Protein AF-A0A2D7C6B5-F1 (afdb_monomer_lite)

Radius of gyration: 11.62 Å; chains: 1; bounding box: 22×24×33 Å

Secondary structure (DSSP, 8-state):
-HHHHHHHHHHHHT--SSHHHHHHHHHHHHHHTTTS-HHHHHHHHHHHTS-HHHHHHHHTTSSPPPTTS-HHHHTT-

pLDDT: mean 91.21, std 4.97, range [58.62, 95.31]

Foldseek 3Di:
DLPVLLVLQQVLLCDAPDPVSNVVSNVVSVVPSVPDDPVLSVLSNVLSVDHPVVLVCCVVVVDPDDPVHDPVSNVVD

Sequence (77 aa):
MTEILKKEIMFRGSRRGIKELDMIMGKFIDHNINTLQEEELTALRDILLETDLDLLAFFQNEKPLPSHLNANLFHKI

Structure (mmCIF, N/CA/C/O backbone):
data_AF-A0A2D7C6B5-F1
#
_entry.id   AF-A0A2D7C6B5-F1
#
loop_
_atom_site.group_PDB
_atom_site.id
_atom_site.type_symbol
_atom_site.label_atom_id
_atom_site.label_alt_id
_atom_site.label_comp_id
_atom_site.label_asym_id
_atom_site.label_entity_id
_atom_site.label_seq_id
_atom_site.pdbx_PDB_ins_code
_atom_site.Cartn_x
_atom_site.Cartn_y
_atom_site.Cartn_z
_atom_site.occupancy
_atom_site.B_iso_or_equiv
_atom_site.auth_seq_id
_atom_site.auth_comp_id
_atom_site.auth_asym_id
_atom_site.auth_atom_id
_atom_site.pdbx_PDB_model_num
ATOM 1 N N . MET A 1 1 ? -4.923 -3.742 17.253 1.00 58.62 1 MET A N 1
ATOM 2 C CA . MET A 1 1 ? -3.842 -3.741 16.243 1.00 58.62 1 MET A CA 1
ATOM 3 C C . MET A 1 1 ? -4.288 -3.077 14.936 1.00 58.62 1 MET A C 1
ATOM 5 O O . MET A 1 1 ? -3.560 -2.260 14.389 1.00 58.62 1 MET A O 1
ATOM 9 N N . THR A 1 2 ? -5.513 -3.353 14.488 1.00 74.06 2 THR A N 1
ATOM 10 C CA . THR A 1 2 ? -6.056 -3.055 13.151 1.00 74.06 2 THR A CA 1
ATOM 11 C C . THR A 1 2 ? -6.175 -1.566 12.789 1.00 74.06 2 THR A C 1
ATOM 13 O O . THR A 1 2 ? -5.894 -1.184 11.660 1.00 74.06 2 THR A O 1
ATOM 16 N N . GLU A 1 3 ? -6.528 -0.689 13.734 1.00 84.81 3 GLU A N 1
ATOM 17 C CA . GLU A 1 3 ? -6.762 0.738 13.433 1.00 84.81 3 GLU A CA 1
ATOM 18 C C . GLU A 1 3 ? -5.483 1.527 13.096 1.00 84.81 3 GLU A C 1
ATOM 20 O O . GLU A 1 3 ? -5.518 2.461 12.296 1.00 84.81 3 GLU A O 1
ATOM 25 N N . ILE A 1 4 ? -4.337 1.146 13.671 1.00 90.88 4 ILE A N 1
ATOM 26 C CA . ILE A 1 4 ? -3.037 1.755 13.335 1.00 90.88 4 ILE A CA 1
ATOM 27 C C . ILE A 1 4 ? -2.634 1.349 11.915 1.00 90.88 4 ILE A C 1
ATOM 29 O O . ILE A 1 4 ? -2.242 2.200 11.119 1.00 90.88 4 ILE A O 1
ATOM 33 N N . LEU A 1 5 ? -2.809 0.067 11.587 1.00 92.19 5 LEU A N 1
ATOM 34 C CA . LEU A 1 5 ? -2.518 -0.483 10.267 1.00 92.19 5 LEU A CA 1
ATOM 35 C C . LEU A 1 5 ? -3.351 0.201 9.173 1.00 92.19 5 LEU A C 1
ATOM 37 O O . LEU A 1 5 ? -2.802 0.629 8.162 1.00 92.19 5 LEU A O 1
ATOM 41 N N . LYS A 1 6 ? -4.657 0.396 9.400 1.00 92.75 6 LYS A N 1
ATOM 42 C CA . LYS A 1 6 ? -5.522 1.112 8.448 1.00 92.75 6 LYS A CA 1
ATOM 43 C C . LYS A 1 6 ? -5.058 2.544 8.195 1.00 92.75 6 LYS A C 1
ATOM 45 O O . LYS A 1 6 ? -5.046 2.995 7.054 1.00 92.75 6 LYS A O 1
ATOM 50 N N . LYS A 1 7 ? -4.649 3.263 9.245 1.00 92.19 7 LYS A N 1
ATOM 51 C CA . LYS A 1 7 ? -4.111 4.626 9.110 1.00 92.19 7 LYS A CA 1
ATOM 52 C C . LYS A 1 7 ? -2.820 4.653 8.300 1.00 92.19 7 LYS A C 1
ATOM 54 O O . LYS A 1 7 ? -2.659 5.542 7.468 1.00 92.19 7 LYS A O 1
ATOM 59 N N . GLU A 1 8 ? -1.929 3.687 8.514 1.00 92.25 8 GLU A N 1
ATOM 60 C CA . GLU A 1 8 ? -0.706 3.559 7.719 1.00 92.25 8 GLU A CA 1
ATOM 61 C C . GLU A 1 8 ? -1.021 3.298 6.239 1.00 92.25 8 GLU A C 1
ATOM 63 O O . GLU A 1 8 ? -0.475 3.976 5.368 1.00 92.25 8 GLU A O 1
ATOM 68 N N . ILE A 1 9 ? -1.947 2.376 5.958 1.00 94.56 9 ILE A N 1
ATOM 69 C CA . ILE A 1 9 ? -2.411 2.049 4.602 1.00 94.56 9 ILE A CA 1
ATOM 70 C C . ILE A 1 9 ? -2.988 3.286 3.911 1.00 94.56 9 ILE A C 1
ATOM 72 O O . ILE A 1 9 ? -2.553 3.628 2.815 1.00 94.56 9 ILE A O 1
ATOM 76 N N . MET A 1 10 ? -3.912 4.003 4.561 1.00 92.38 10 MET A N 1
ATOM 77 C CA . MET A 1 10 ? -4.501 5.225 3.999 1.00 92.38 10 MET A CA 1
ATOM 78 C C . MET A 1 10 ? -3.438 6.292 3.717 1.00 92.38 10 MET A C 1
ATOM 80 O O . MET A 1 10 ? -3.452 6.926 2.662 1.00 92.38 10 MET A O 1
ATOM 84 N N . PHE A 1 11 ? -2.487 6.474 4.636 1.00 90.88 11 PHE A N 1
ATOM 85 C CA . PHE A 1 11 ? -1.415 7.450 4.470 1.00 90.88 11 PHE A CA 1
ATOM 86 C C . PHE A 1 11 ? -0.493 7.113 3.291 1.00 90.88 11 PHE A C 1
ATOM 88 O O . PHE A 1 11 ? -0.183 7.996 2.492 1.00 90.88 11 PHE A O 1
ATOM 95 N N . ARG A 1 12 ? -0.067 5.850 3.165 1.00 89.38 12 ARG A N 1
ATOM 96 C CA . ARG A 1 12 ? 0.817 5.396 2.079 1.00 89.38 12 ARG A CA 1
ATOM 97 C C . ARG A 1 12 ? 0.103 5.337 0.731 1.00 89.38 12 ARG A C 1
ATOM 99 O O . ARG A 1 12 ? 0.701 5.668 -0.285 1.00 89.38 12 ARG A O 1
ATOM 106 N N . GLY A 1 13 ? -1.171 4.951 0.726 1.00 88.12 13 GLY A N 1
ATOM 107 C CA . GLY A 1 13 ? -1.991 4.866 -0.480 1.00 88.12 13 GLY A CA 1
ATOM 108 C C . GLY A 1 13 ? -2.284 6.211 -1.143 1.00 88.12 13 GLY A C 1
ATOM 109 O O . GLY A 1 13 ? -2.495 6.227 -2.346 1.00 88.12 13 GLY A O 1
ATOM 110 N N . SER A 1 14 ? -2.249 7.306 -0.373 1.00 84.00 14 SER A N 1
ATOM 111 C CA . SER A 1 14 ? -2.592 8.668 -0.829 1.00 84.00 14 SER A CA 1
ATOM 112 C C . SER A 1 14 ? -1.372 9.560 -1.121 1.00 84.00 14 SER A C 1
ATOM 114 O O . SER A 1 14 ? -1.499 10.780 -1.236 1.00 84.00 14 SER A O 1
ATOM 116 N N . ARG A 1 15 ? -0.152 9.005 -1.078 1.00 83.94 15 ARG A N 1
ATOM 117 C CA . ARG A 1 15 ? 1.110 9.758 -1.222 1.00 83.94 15 ARG A CA 1
ATOM 118 C C . ARG A 1 15 ? 2.045 9.122 -2.243 1.00 83.94 15 ARG A C 1
ATOM 120 O O . ARG A 1 15 ? 3.246 9.007 -1.996 1.00 83.94 15 ARG A O 1
ATOM 127 N N . ARG A 1 16 ? 1.497 8.703 -3.382 1.00 83.94 16 ARG A N 1
ATOM 128 C CA . ARG A 1 16 ? 2.297 8.154 -4.483 1.00 83.94 16 ARG A CA 1
ATOM 129 C C . ARG A 1 16 ? 2.740 9.248 -5.450 1.00 83.94 16 ARG A C 1
ATOM 131 O O . ARG A 1 16 ? 2.034 10.228 -5.670 1.00 83.94 16 ARG A O 1
ATOM 138 N N . GLY A 1 17 ? 3.930 9.087 -6.023 1.00 85.38 17 GLY A N 1
ATOM 139 C CA . GLY A 1 17 ? 4.513 10.005 -7.003 1.00 85.38 17 GLY A CA 1
ATOM 140 C C . GLY A 1 17 ? 3.897 9.890 -8.401 1.00 85.38 17 GLY A C 1
ATOM 1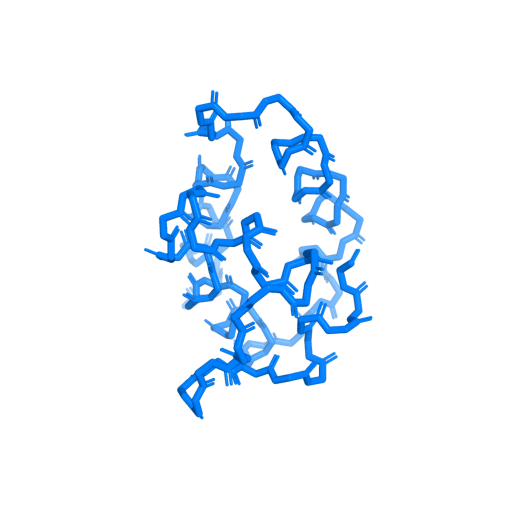41 O O . GLY A 1 17 ? 4.107 10.772 -9.231 1.00 85.38 17 GLY A O 1
ATOM 142 N N . ILE A 1 18 ? 3.120 8.831 -8.656 1.00 89.19 18 ILE A N 1
ATOM 143 C CA . ILE A 1 18 ? 2.411 8.580 -9.917 1.00 89.19 18 ILE A CA 1
ATOM 144 C C . ILE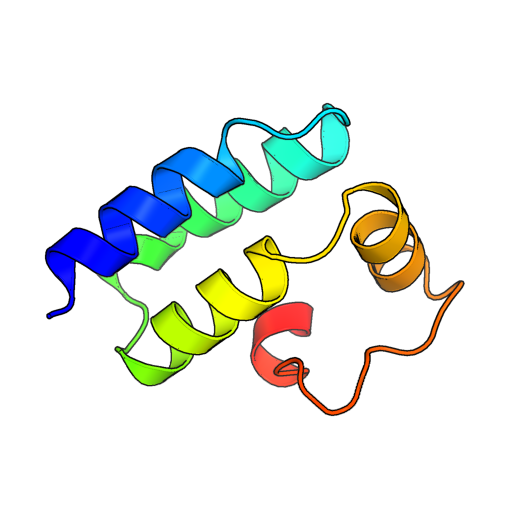 A 1 18 ? 0.907 8.707 -9.674 1.00 89.19 18 ILE A C 1
ATOM 146 O O . ILE A 1 18 ? 0.333 7.969 -8.872 1.00 89.19 18 ILE A O 1
ATOM 150 N N . LYS A 1 19 ? 0.259 9.628 -10.395 1.00 87.88 19 LYS A N 1
ATOM 151 C CA . LYS A 1 19 ? -1.156 9.976 -10.200 1.00 87.88 19 LYS A CA 1
ATOM 152 C C . LYS A 1 19 ? -2.098 8.806 -10.496 1.00 87.88 19 LYS A C 1
ATOM 154 O O . LYS A 1 19 ? -3.114 8.648 -9.826 1.00 87.88 19 LYS A O 1
ATOM 159 N N . GLU A 1 20 ? -1.772 7.990 -11.491 1.00 88.50 20 GLU A N 1
ATOM 160 C CA . GLU A 1 20 ? -2.529 6.795 -11.854 1.00 88.50 20 GLU A CA 1
ATOM 161 C C . GLU A 1 20 ? -2.536 5.783 -10.704 1.00 88.50 20 GLU A C 1
ATOM 163 O O . GLU A 1 20 ? -3.60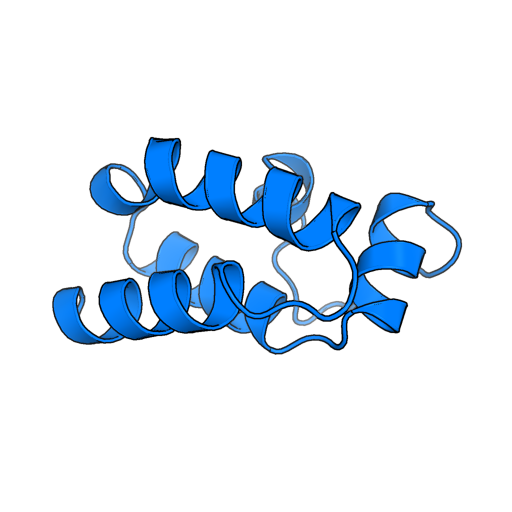2 5.301 -10.322 1.00 88.50 20 GLU A O 1
ATOM 168 N N . LEU A 1 21 ? -1.368 5.513 -10.110 1.00 90.81 21 LEU A N 1
ATOM 169 C CA . LEU A 1 21 ? -1.249 4.598 -8.975 1.00 90.81 21 LEU A CA 1
ATOM 170 C C . LEU A 1 21 ? -1.943 5.145 -7.733 1.00 90.81 21 LEU A C 1
ATOM 172 O O . LEU A 1 21 ? -2.616 4.387 -7.043 1.00 90.81 21 LEU A O 1
ATOM 176 N N . ASP A 1 22 ? -1.814 6.444 -7.468 1.00 89.94 22 ASP A N 1
ATOM 177 C CA . ASP A 1 22 ? -2.521 7.111 -6.373 1.00 89.94 22 ASP A CA 1
ATOM 178 C C . ASP A 1 22 ? -4.043 6.949 -6.515 1.00 89.94 22 ASP A C 1
ATOM 180 O O . ASP A 1 22 ? -4.724 6.543 -5.576 1.00 89.94 22 ASP A O 1
ATOM 184 N N . MET A 1 23 ? -4.584 7.152 -7.722 1.00 90.88 23 MET A N 1
ATOM 185 C CA . MET A 1 23 ? -6.017 7.001 -7.969 1.00 90.88 23 MET A CA 1
ATOM 186 C C . MET A 1 23 ? -6.493 5.547 -7.837 1.00 90.88 23 MET A C 1
ATOM 188 O O . MET A 1 23 ? -7.561 5.315 -7.269 1.00 90.88 23 MET A O 1
ATOM 192 N N . ILE A 1 24 ? -5.744 4.580 -8.376 1.00 91.00 24 ILE A N 1
ATOM 193 C CA . ILE A 1 24 ? -6.092 3.150 -8.304 1.00 91.00 24 ILE A CA 1
ATOM 194 C C . ILE A 1 24 ? -6.051 2.681 -6.847 1.00 91.00 24 ILE A C 1
ATOM 196 O O . ILE A 1 24 ? -7.050 2.184 -6.324 1.00 91.00 24 ILE A O 1
ATOM 200 N N . MET A 1 25 ? -4.925 2.916 -6.170 1.00 92.94 25 MET A N 1
ATOM 201 C CA . MET A 1 25 ? -4.711 2.498 -4.785 1.00 92.94 25 MET A CA 1
ATOM 202 C C . MET A 1 25 ? -5.672 3.204 -3.837 1.00 92.94 25 MET A C 1
ATOM 204 O O . MET A 1 25 ? -6.307 2.550 -3.014 1.00 92.94 25 MET A O 1
ATOM 208 N N . GLY A 1 26 ? -5.828 4.521 -3.975 1.00 92.44 26 GLY A N 1
ATOM 209 C CA . GLY A 1 26 ? -6.729 5.317 -3.149 1.00 92.44 26 GLY A CA 1
ATOM 210 C C . GLY A 1 26 ? -8.175 4.839 -3.251 1.00 92.44 26 GLY A C 1
ATOM 211 O O . GLY A 1 26 ? -8.815 4.615 -2.225 1.00 92.44 26 GLY A O 1
ATOM 212 N N . LYS A 1 27 ? -8.676 4.589 -4.471 1.00 92.50 27 LYS A N 1
ATOM 213 C CA . LYS A 1 27 ? -10.024 4.030 -4.663 1.00 92.50 27 LYS A CA 1
ATOM 214 C C . LYS A 1 27 ? -10.148 2.642 -4.049 1.00 92.50 27 LYS A C 1
ATOM 216 O O . LYS A 1 27 ? -11.112 2.402 -3.329 1.00 92.50 27 LYS A O 1
ATOM 221 N N . PHE A 1 28 ? -9.205 1.739 -4.307 1.00 94.50 28 PHE A N 1
ATOM 222 C CA . PHE A 1 28 ? -9.269 0.386 -3.756 1.00 94.50 28 PHE A CA 1
ATOM 223 C C . PHE A 1 28 ? -9.294 0.399 -2.222 1.00 94.50 28 PHE A C 1
ATOM 225 O O . PHE A 1 28 ? -10.132 -0.271 -1.615 1.00 94.50 28 PHE A O 1
ATOM 232 N N . ILE A 1 29 ? -8.420 1.198 -1.603 1.00 94.75 29 ILE A N 1
ATOM 233 C CA . ILE A 1 29 ? -8.341 1.360 -0.149 1.00 94.75 29 ILE A CA 1
ATOM 234 C C . ILE A 1 29 ? -9.662 1.900 0.390 1.00 94.75 29 ILE A C 1
ATOM 236 O O . ILE A 1 29 ? -10.242 1.270 1.264 1.00 94.75 29 ILE A O 1
ATOM 240 N N . ASP A 1 30 ? -10.178 3.005 -0.146 1.00 93.62 30 ASP A N 1
ATOM 241 C CA . ASP A 1 30 ? -11.409 3.630 0.356 1.00 93.62 30 ASP A CA 1
ATOM 242 C C . ASP A 1 30 ? -12.608 2.660 0.351 1.00 93.62 30 ASP A C 1
ATOM 244 O O . ASP A 1 30 ? -13.363 2.582 1.321 1.00 93.62 30 ASP A O 1
ATOM 248 N N . HIS A 1 31 ? -12.722 1.827 -0.690 1.00 94.50 31 HIS A N 1
ATOM 249 C CA . HIS A 1 31 ? -13.810 0.851 -0.811 1.00 94.50 31 HIS A CA 1
ATOM 250 C C . HIS A 1 31 ? -13.636 -0.388 0.080 1.00 94.50 31 HIS A C 1
ATOM 252 O O . HIS A 1 31 ? -14.635 -0.967 0.504 1.00 94.50 31 HIS A O 1
ATOM 258 N N . ASN A 1 32 ? -12.398 -0.817 0.358 1.00 93.88 32 ASN A N 1
ATOM 259 C CA . ASN A 1 32 ? -12.134 -2.125 0.972 1.00 93.88 32 ASN A CA 1
ATOM 260 C C . ASN A 1 32 ? -11.540 -2.051 2.392 1.00 93.88 32 ASN A C 1
ATOM 262 O O . ASN A 1 32 ? -11.577 -3.035 3.125 1.00 93.88 32 ASN A O 1
ATOM 266 N N . ILE A 1 33 ? -11.032 -0.903 2.851 1.00 92.69 33 ILE A N 1
ATOM 267 C CA . ILE A 1 33 ? -10.307 -0.778 4.134 1.00 92.69 33 ILE A CA 1
ATOM 268 C C . ILE A 1 33 ? -11.116 -1.232 5.361 1.00 92.69 33 ILE A C 1
ATOM 270 O O . ILE A 1 33 ? -10.545 -1.645 6.372 1.00 92.69 33 ILE A O 1
ATOM 274 N N . ASN A 1 34 ? -12.447 -1.171 5.279 1.00 91.94 34 ASN A N 1
ATOM 275 C CA . ASN A 1 34 ? -13.357 -1.582 6.348 1.00 91.94 34 ASN A CA 1
ATOM 276 C C . ASN A 1 34 ? -13.852 -3.032 6.221 1.00 91.94 34 ASN A C 1
ATOM 278 O O . ASN A 1 34 ? -14.438 -3.545 7.172 1.00 91.94 34 ASN A O 1
ATOM 282 N N . THR A 1 35 ? -13.635 -3.681 5.075 1.00 92.00 35 THR A N 1
ATOM 283 C CA . THR A 1 35 ? -14.119 -5.039 4.775 1.00 92.00 35 THR A CA 1
ATOM 284 C C . THR A 1 35 ? -13.002 -6.079 4.738 1.00 92.00 35 THR A C 1
ATOM 286 O O . THR A 1 35 ? -13.275 -7.263 4.936 1.00 92.00 35 THR A O 1
ATOM 289 N N . LEU A 1 36 ? -11.758 -5.654 4.497 1.00 91.75 36 LEU A N 1
ATOM 290 C CA . LEU A 1 36 ? -10.585 -6.528 4.497 1.00 91.75 36 LEU A CA 1
ATOM 291 C C . LEU A 1 36 ? -10.305 -7.091 5.895 1.00 91.75 36 LEU A C 1
ATOM 293 O O . LEU A 1 36 ? -10.390 -6.382 6.903 1.00 91.75 36 LEU A O 1
ATOM 297 N N . GLN A 1 37 ? -9.930 -8.368 5.933 1.00 92.88 37 GLN A N 1
ATOM 298 C CA . GLN A 1 37 ? -9.471 -9.034 7.155 1.00 92.88 37 GLN A CA 1
ATOM 299 C C . GLN A 1 37 ? -8.049 -8.584 7.531 1.00 92.88 37 GLN A C 1
ATOM 301 O O . GLN A 1 37 ? -7.346 -7.966 6.730 1.00 92.88 37 GLN A O 1
ATOM 306 N N . GLU A 1 38 ? -7.596 -8.886 8.748 1.00 91.25 38 GLU A N 1
ATOM 307 C CA . GLU A 1 38 ? -6.284 -8.443 9.246 1.00 91.25 38 GLU A CA 1
ATOM 308 C C . GLU A 1 38 ? -5.115 -8.957 8.386 1.00 91.25 38 GLU A C 1
ATOM 3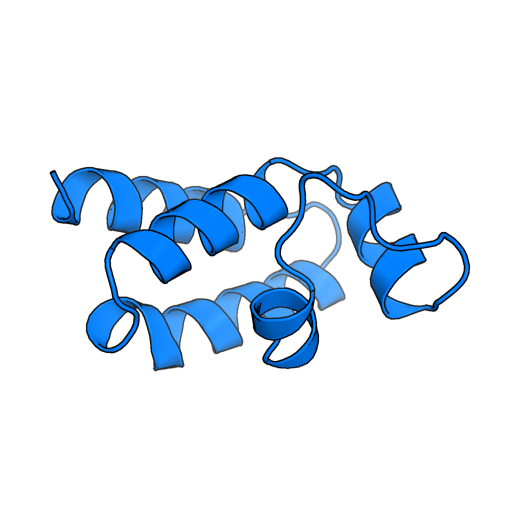10 O O . GLU A 1 38 ? -4.151 -8.226 8.141 1.00 91.25 38 GLU A O 1
ATOM 315 N N . GLU A 1 39 ? -5.229 -10.167 7.844 1.00 92.00 39 GLU A N 1
ATOM 316 C CA . GLU A 1 39 ? -4.249 -10.762 6.934 1.00 92.00 39 GLU A CA 1
ATOM 317 C C . GLU A 1 39 ? -4.206 -10.023 5.592 1.00 92.00 39 GLU A C 1
ATOM 319 O O . GLU A 1 39 ? -3.131 -9.770 5.047 1.00 92.00 39 GLU A O 1
ATOM 324 N N . GLU A 1 40 ? -5.370 -9.627 5.070 1.00 93.50 40 GLU A N 1
ATOM 325 C CA . GLU A 1 40 ? -5.465 -8.862 3.826 1.00 93.50 40 GLU A CA 1
ATOM 326 C C . GLU A 1 40 ? -4.984 -7.420 4.012 1.00 93.50 40 GLU A C 1
ATOM 328 O O . GLU A 1 40 ? -4.314 -6.883 3.136 1.00 93.50 40 GLU A O 1
ATOM 333 N N . LEU A 1 41 ? -5.256 -6.798 5.161 1.00 94.38 41 LEU A N 1
ATOM 334 C CA . LEU A 1 41 ? -4.701 -5.488 5.507 1.00 94.38 41 LEU A CA 1
ATOM 335 C C . LEU A 1 41 ? -3.174 -5.545 5.609 1.00 94.38 41 LEU A C 1
ATOM 337 O O . LEU A 1 41 ? -2.485 -4.646 5.132 1.00 94.38 41 LEU A O 1
ATOM 341 N N . THR A 1 42 ? -2.637 -6.613 6.198 1.00 94.62 42 THR A N 1
ATOM 342 C CA . THR A 1 42 ? -1.188 -6.831 6.279 1.00 94.62 42 THR A CA 1
ATOM 343 C C . THR A 1 42 ? -0.585 -6.976 4.884 1.00 94.62 42 THR A C 1
ATOM 345 O O . THR A 1 42 ? 0.373 -6.281 4.555 1.00 94.62 42 THR A O 1
ATOM 348 N N . ALA A 1 43 ? -1.203 -7.787 4.025 1.00 94.69 43 ALA A N 1
ATOM 349 C CA . ALA A 1 43 ? -0.776 -7.939 2.640 1.00 94.69 43 ALA A CA 1
ATOM 350 C C . ALA A 1 43 ? -0.894 -6.631 1.834 1.00 94.69 43 ALA A C 1
ATOM 352 O O . ALA A 1 43 ? -0.019 -6.328 1.025 1.00 94.69 43 ALA A O 1
ATOM 353 N N . LEU A 1 44 ? -1.938 -5.829 2.070 1.00 95.31 44 LEU A N 1
ATOM 354 C CA . LEU A 1 44 ? -2.112 -4.528 1.426 1.00 95.31 44 LEU A CA 1
ATOM 355 C C . LEU A 1 44 ? -1.001 -3.570 1.841 1.00 95.31 44 LEU A C 1
ATOM 357 O O . LEU A 1 44 ? -0.428 -2.892 0.995 1.00 95.31 44 LEU A O 1
ATOM 361 N N . ARG A 1 45 ? -0.656 -3.538 3.132 1.00 94.69 45 ARG A N 1
ATOM 362 C CA . ARG A 1 45 ? 0.492 -2.772 3.619 1.00 94.69 45 ARG A CA 1
ATOM 363 C C . ARG A 1 45 ? 1.772 -3.208 2.911 1.00 94.69 45 ARG A C 1
ATOM 365 O O . ARG A 1 45 ? 2.510 -2.335 2.475 1.00 94.69 45 ARG A O 1
ATOM 372 N N . ASP A 1 46 ? 2.015 -4.508 2.773 1.00 94.94 46 ASP A N 1
ATOM 373 C CA . ASP A 1 46 ? 3.236 -5.020 2.143 1.00 94.94 46 ASP A CA 1
ATOM 374 C C . ASP A 1 46 ? 3.317 -4.631 0.657 1.00 94.94 46 ASP A C 1
ATOM 376 O O . ASP A 1 46 ? 4.359 -4.161 0.211 1.00 94.94 46 ASP A O 1
ATOM 380 N N . ILE A 1 47 ? 2.199 -4.681 -0.080 1.00 94.50 47 ILE A N 1
ATOM 381 C CA . ILE A 1 47 ? 2.106 -4.119 -1.441 1.00 94.50 47 ILE A CA 1
ATOM 382 C C . ILE A 1 47 ? 2.407 -2.615 -1.421 1.00 94.50 47 ILE A C 1
ATOM 384 O O . ILE A 1 47 ? 3.119 -2.102 -2.280 1.00 94.50 47 ILE A O 1
ATOM 388 N N . LEU A 1 48 ? 1.890 -1.882 -0.430 1.00 93.31 48 LEU A N 1
ATOM 389 C CA . LEU A 1 48 ? 2.099 -0.441 -0.344 1.00 93.31 48 LEU A CA 1
ATOM 390 C C . LEU A 1 48 ? 3.533 -0.029 0.037 1.00 93.31 48 LEU A C 1
ATOM 392 O O . LEU A 1 48 ? 3.860 1.151 -0.111 1.00 93.31 48 LEU A O 1
ATOM 396 N N . LEU A 1 49 ? 4.369 -0.958 0.513 1.00 93.44 49 LEU A N 1
ATOM 397 C CA . LEU A 1 49 ? 5.794 -0.727 0.777 1.00 93.44 49 LEU A CA 1
ATOM 398 C C . LEU A 1 49 ? 6.646 -0.745 -0.499 1.00 93.44 49 LEU A C 1
ATOM 400 O O . LEU A 1 49 ? 7.755 -0.210 -0.479 1.00 93.44 49 LEU A O 1
ATOM 404 N N . GLU A 1 50 ? 6.135 -1.316 -1.58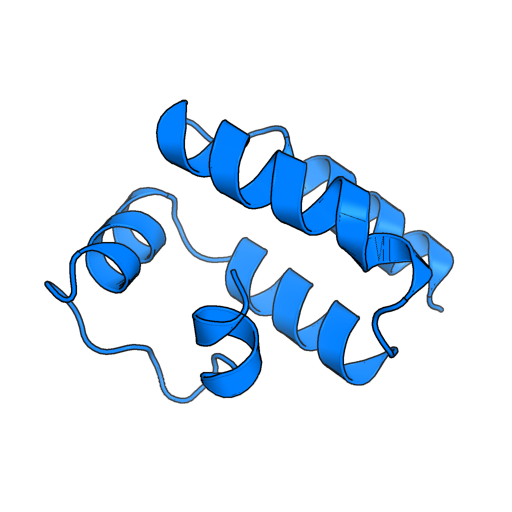9 1.00 93.94 50 GLU A N 1
ATOM 405 C CA . GLU A 1 50 ? 6.812 -1.321 -2.883 1.00 93.94 50 GLU A CA 1
ATOM 406 C C . GLU A 1 50 ? 6.886 0.085 -3.494 1.00 93.94 50 GLU A C 1
ATOM 408 O O . GLU A 1 50 ? 6.030 0.955 -3.266 1.00 93.94 50 GLU A O 1
ATOM 413 N N . THR A 1 51 ? 7.929 0.307 -4.297 1.00 92.06 51 THR A N 1
ATOM 414 C CA . THR A 1 51 ? 8.131 1.587 -4.980 1.00 92.06 51 THR A CA 1
ATOM 415 C C . THR A 1 51 ? 7.072 1.803 -6.057 1.00 92.06 51 THR A C 1
ATOM 417 O O . THR A 1 51 ? 6.529 0.854 -6.621 1.00 92.06 51 THR A O 1
ATOM 420 N N . ASP A 1 52 ? 6.791 3.065 -6.387 1.00 91.56 52 ASP A N 1
ATOM 421 C CA . ASP A 1 52 ? 5.838 3.384 -7.455 1.00 91.56 52 ASP A CA 1
ATOM 422 C C . ASP A 1 52 ? 6.262 2.777 -8.802 1.00 91.56 52 ASP A C 1
ATOM 424 O O . ASP A 1 52 ? 5.417 2.316 -9.562 1.00 91.56 52 ASP A O 1
ATOM 428 N N . LEU A 1 53 ? 7.569 2.727 -9.081 1.00 91.75 53 LEU A N 1
ATOM 429 C CA . LEU A 1 53 ? 8.096 2.131 -10.308 1.00 91.75 53 LEU A CA 1
ATOM 430 C C . LEU A 1 53 ? 7.872 0.614 -10.345 1.00 91.75 53 LEU A C 1
ATOM 432 O O . LEU A 1 53 ? 7.446 0.087 -11.369 1.00 91.75 53 LEU A O 1
ATOM 436 N N . ASP A 1 54 ? 8.132 -0.078 -9.234 1.00 93.56 54 ASP A N 1
ATOM 437 C CA . ASP A 1 54 ? 7.917 -1.524 -9.139 1.00 93.56 54 ASP A CA 1
ATOM 438 C C . ASP A 1 54 ? 6.435 -1.875 -9.257 1.00 93.56 54 ASP A C 1
ATOM 440 O O . ASP A 1 54 ? 6.074 -2.742 -10.048 1.00 93.56 54 ASP A O 1
ATOM 444 N N . LEU A 1 55 ? 5.566 -1.159 -8.537 1.00 92.88 55 LEU A N 1
ATOM 445 C CA . LEU A 1 55 ? 4.121 -1.358 -8.631 1.00 92.88 55 LEU A CA 1
ATOM 446 C C . LEU A 1 55 ? 3.624 -1.166 -10.056 1.00 92.88 55 LEU A C 1
ATOM 448 O O . LEU A 1 55 ? 2.881 -2.006 -10.559 1.00 92.88 55 LEU A O 1
ATOM 452 N N . LEU A 1 56 ? 4.062 -0.095 -10.721 1.00 92.31 56 LEU A N 1
ATOM 453 C CA . LEU A 1 56 ? 3.715 0.154 -12.113 1.00 92.31 56 LEU A CA 1
ATOM 454 C C . LEU A 1 56 ? 4.157 -1.009 -13.017 1.00 92.31 56 LEU A C 1
ATOM 456 O O . LEU A 1 56 ? 3.352 -1.495 -13.809 1.00 92.31 56 LEU A O 1
ATOM 460 N N . ALA A 1 57 ? 5.392 -1.493 -12.859 1.00 94.00 57 ALA A N 1
ATOM 461 C CA . ALA A 1 57 ? 5.916 -2.621 -13.628 1.00 94.00 57 ALA A CA 1
ATOM 462 C C . ALA A 1 57 ? 5.133 -3.923 -13.373 1.00 94.00 57 ALA A C 1
ATOM 464 O O . ALA A 1 57 ? 4.925 -4.706 -14.300 1.00 94.00 57 ALA A O 1
ATOM 465 N N . PHE A 1 58 ? 4.655 -4.151 -12.144 1.00 93.44 58 PHE A N 1
ATOM 466 C CA . PHE A 1 58 ? 3.793 -5.293 -11.822 1.00 93.44 58 PHE A CA 1
ATOM 467 C C . PHE A 1 58 ? 2.421 -5.171 -12.496 1.00 93.44 58 PHE A C 1
ATOM 469 O O . PHE A 1 58 ? 1.969 -6.124 -13.126 1.00 93.44 58 PHE A O 1
ATOM 476 N N . PHE A 1 59 ? 1.779 -3.997 -12.440 1.00 90.31 59 PHE A N 1
ATOM 477 C CA . PHE A 1 59 ? 0.492 -3.764 -13.115 1.00 90.31 59 PHE A CA 1
ATOM 478 C C . PHE A 1 59 ? 0.587 -3.896 -14.637 1.00 90.31 59 PHE A C 1
ATOM 480 O O . PHE A 1 59 ? -0.351 -4.365 -15.280 1.00 90.31 59 PHE A O 1
ATOM 487 N N . GLN A 1 60 ? 1.720 -3.507 -15.222 1.00 92.38 60 GLN A N 1
ATOM 488 C CA . GLN A 1 60 ? 1.969 -3.629 -16.658 1.00 92.38 60 GLN A CA 1
ATOM 489 C C . GLN A 1 60 ? 2.440 -5.031 -17.076 1.00 92.38 60 GLN A C 1
ATOM 491 O O . GLN A 1 60 ? 2.603 -5.284 -18.267 1.00 92.38 60 GLN A O 1
ATOM 496 N N . ASN A 1 61 ? 2.613 -5.960 -16.128 1.00 90.81 61 ASN A N 1
ATOM 497 C CA . ASN A 1 61 ? 3.201 -7.287 -16.348 1.00 90.81 61 ASN A CA 1
ATOM 498 C C . ASN A 1 61 ? 4.626 -7.247 -16.937 1.00 90.81 61 ASN A C 1
ATOM 500 O O . ASN A 1 61 ? 5.083 -8.219 -17.535 1.00 90.81 61 ASN A O 1
ATOM 504 N N . GLU A 1 62 ? 5.347 -6.140 -16.756 1.00 94.56 62 GLU A N 1
ATOM 505 C CA . GLU A 1 62 ? 6.747 -5.996 -17.175 1.00 94.56 62 GLU A CA 1
ATOM 506 C C . GLU A 1 62 ? 7.705 -6.710 -16.214 1.00 94.56 62 GLU A C 1
ATOM 508 O O . GLU A 1 62 ? 8.799 -7.126 -16.600 1.00 94.56 62 GLU A O 1
ATOM 513 N N . LYS A 1 63 ? 7.288 -6.883 -14.955 1.00 92.94 63 LYS A N 1
ATOM 514 C CA . LYS A 1 63 ? 8.035 -7.596 -13.916 1.00 92.94 63 LYS A CA 1
ATOM 515 C C . LYS A 1 63 ? 7.121 -8.613 -13.222 1.00 92.94 63 LYS A C 1
ATOM 517 O O . LYS A 1 63 ? 5.964 -8.291 -12.953 1.00 92.94 63 LYS A O 1
ATOM 522 N N . PRO A 1 64 ? 7.609 -9.828 -12.907 1.00 93.06 64 PRO A N 1
ATOM 523 C CA . PRO A 1 64 ? 6.818 -10.793 -12.156 1.00 93.06 64 PRO A CA 1
ATOM 524 C C . PRO A 1 64 ? 6.544 -10.283 -10.741 1.00 93.06 64 PRO A C 1
ATOM 526 O O . PRO A 1 64 ? 7.410 -9.659 -10.121 1.00 93.06 64 PRO A O 1
ATOM 529 N N . LEU A 1 65 ? 5.360 -10.609 -10.221 1.00 93.31 65 LEU A N 1
ATOM 530 C CA . LEU A 1 65 ? 5.015 -10.307 -8.840 1.00 93.31 65 LEU A CA 1
ATOM 531 C C . LEU A 1 65 ? 5.948 -11.091 -7.889 1.00 93.31 65 LEU A C 1
ATOM 533 O O . LEU A 1 65 ? 6.041 -12.318 -8.005 1.00 93.31 65 LEU A O 1
ATOM 537 N N . PRO A 1 66 ? 6.650 -10.419 -6.962 1.00 93.12 66 PRO A N 1
ATOM 538 C CA . PRO A 1 66 ? 7.515 -11.072 -5.990 1.00 93.12 66 PRO A CA 1
ATOM 539 C C . PRO A 1 66 ? 6.767 -12.065 -5.095 1.00 93.12 66 PRO A C 1
ATOM 541 O O . PRO A 1 66 ? 5.619 -11.841 -4.720 1.00 93.12 66 PRO A O 1
ATOM 544 N N . SER A 1 67 ? 7.450 -13.130 -4.670 1.00 91.56 67 SER A N 1
ATOM 545 C CA . SER A 1 67 ? 6.862 -14.194 -3.841 1.00 91.56 67 SER A CA 1
ATOM 546 C C . SER A 1 67 ? 6.420 -13.746 -2.446 1.00 91.56 67 SER A C 1
ATOM 548 O O . SER A 1 67 ? 5.644 -14.448 -1.804 1.00 91.56 67 SER A O 1
ATOM 550 N N . HIS A 1 68 ? 6.938 -12.620 -1.944 1.00 90.62 68 HIS A N 1
ATOM 551 C CA . HIS A 1 68 ? 6.528 -12.057 -0.654 1.00 90.62 68 HIS A CA 1
ATOM 552 C C . HIS A 1 68 ? 5.231 -11.247 -0.737 1.00 90.62 68 HIS A C 1
ATOM 554 O O . HIS A 1 68 ? 4.653 -10.944 0.303 1.00 90.62 68 HIS A O 1
ATOM 560 N N . LEU A 1 69 ? 4.762 -10.907 -1.943 1.00 93.50 69 LEU A N 1
ATOM 561 C CA . LEU A 1 69 ? 3.501 -10.201 -2.137 1.00 93.50 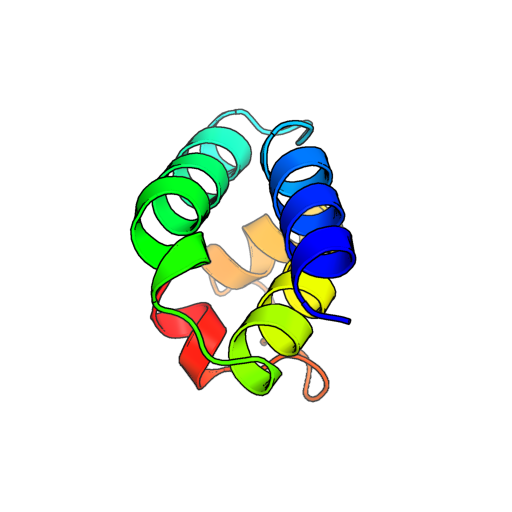69 LEU A CA 1
ATOM 562 C C . LEU A 1 69 ? 2.351 -11.184 -2.341 1.00 93.50 69 LEU A C 1
ATOM 564 O O . LEU A 1 69 ? 2.472 -12.226 -2.988 1.00 93.50 69 LEU A O 1
ATOM 568 N N . ASN A 1 70 ? 1.189 -10.828 -1.803 1.00 94.62 70 ASN A N 1
ATOM 569 C CA . ASN A 1 70 ? -0.009 -11.637 -1.947 1.00 94.62 70 ASN A CA 1
ATOM 570 C C . ASN A 1 70 ? -0.616 -11.447 -3.346 1.00 94.62 70 ASN A C 1
ATOM 572 O O . ASN A 1 70 ? -1.274 -10.441 -3.608 1.00 94.62 70 ASN A O 1
ATOM 576 N N . ALA A 1 71 ? -0.434 -12.437 -4.224 1.00 92.56 71 ALA A N 1
ATOM 577 C CA . ALA A 1 71 ? -0.961 -12.410 -5.590 1.00 92.56 71 ALA A CA 1
ATOM 578 C C . ALA A 1 71 ? -2.490 -12.294 -5.655 1.00 92.56 71 ALA A C 1
ATOM 580 O O . ALA A 1 71 ? -3.019 -11.560 -6.484 1.00 92.56 71 ALA A O 1
ATOM 581 N N . ASN A 1 72 ? -3.208 -12.970 -4.753 1.00 92.88 72 ASN A N 1
ATOM 582 C CA . ASN A 1 72 ? -4.670 -12.916 -4.733 1.00 92.88 72 ASN A CA 1
ATOM 583 C C . ASN A 1 72 ? -5.169 -11.514 -4.392 1.00 92.88 72 ASN A C 1
ATOM 585 O O . ASN A 1 72 ? -6.139 -11.059 -4.986 1.00 92.88 72 ASN A O 1
ATOM 589 N N . LEU A 1 73 ? -4.519 -10.835 -3.444 1.00 93.12 73 LEU A N 1
ATOM 590 C CA . LEU A 1 73 ? -4.856 -9.458 -3.113 1.00 93.12 73 LEU A CA 1
ATOM 591 C C . LEU A 1 73 ? -4.434 -8.502 -4.227 1.00 93.12 73 LEU A C 1
ATOM 593 O O . LEU A 1 73 ? -5.221 -7.640 -4.590 1.00 93.12 73 LEU A O 1
ATOM 597 N N . PHE A 1 74 ? -3.239 -8.673 -4.793 1.00 93.19 74 PHE A N 1
ATOM 598 C CA . PHE A 1 74 ? -2.762 -7.829 -5.887 1.00 93.19 74 PHE A CA 1
ATOM 599 C C . PHE A 1 74 ? -3.708 -7.878 -7.096 1.00 93.19 74 PHE A C 1
ATOM 601 O O . PHE A 1 74 ? -4.033 -6.840 -7.649 1.00 93.19 74 PHE A O 1
ATOM 608 N N . HIS A 1 75 ? -4.233 -9.055 -7.450 1.00 91.12 75 HIS A N 1
ATOM 609 C CA . HIS A 1 75 ? -5.221 -9.203 -8.528 1.00 91.12 75 HIS A CA 1
ATOM 610 C C . HIS A 1 75 ? -6.624 -8.663 -8.193 1.00 91.12 75 HIS A C 1
ATOM 612 O O . HIS A 1 75 ? -7.463 -8.579 -9.088 1.00 91.12 75 HIS A O 1
ATOM 618 N N . LYS A 1 76 ? -6.920 -8.357 -6.920 1.00 90.38 76 LYS A N 1
ATOM 619 C CA . LYS A 1 76 ? -8.172 -7.686 -6.526 1.00 90.38 76 LYS A CA 1
ATOM 620 C C . LYS A 1 76 ? -8.097 -6.164 -6.695 1.00 90.38 76 LYS A C 1
ATOM 622 O O . LYS A 1 76 ? -9.157 -5.538 -6.697 1.00 90.38 76 LYS A O 1
ATOM 627 N N . ILE A 1 77 ? -6.887 -5.597 -6.753 1.00 88.44 77 ILE A N 1
ATOM 628 C CA . ILE A 1 77 ? -6.629 -4.160 -6.951 1.00 88.44 77 ILE A CA 1
ATOM 629 C C . ILE A 1 77 ? -6.820 -3.818 -8.427 1.00 88.44 77 ILE A C 1
ATOM 631 O O . ILE A 1 77 ? -7.532 -2.823 -8.692 1.00 88.44 77 ILE A O 1
#